Protein AF-G9WS66-F1 (afdb_monomer)

Mean predicted aligned error: 3.04 Å

Secondary structure (DSSP, 8-state):
-BSS--SSS-TTBEEEEETTTTEEEEEESSHHHHHHHHHHT--

pLDDT: mean 94.97, std 4.57, range [67.94, 98.0]

Structure (mmCIF, N/CA/C/O backbone):
data_AF-G9WS66-F1
#
_entry.id   AF-G9WS66-F1
#
loop_
_atom_site.group_PDB
_atom_site.id
_atom_site.type_symbol
_atom_site.label_atom_id
_atom_site.label_alt_id
_atom_site.label_comp_id
_atom_site.label_asym_id
_atom_site.label_entity_id
_atom_site.label_seq_id
_atom_site.pdbx_PDB_ins_code
_atom_site.Cartn_x
_atom_site.Cartn_y
_atom_site.Cartn_z
_atom_site.occupancy
_atom_site.B_iso_or_equiv
_atom_site.auth_seq_id
_atom_site.auth_comp_id
_atom_site.auth_asym_id
_atom_site.auth_atom_id
_atom_site.pdbx_PDB_model_num
ATOM 1 N N . MET A 1 1 ? 6.457 0.235 0.569 1.00 93.75 1 MET A N 1
ATOM 2 C CA . MET A 1 1 ? 6.108 1.589 0.099 1.00 93.75 1 MET A CA 1
ATOM 3 C C . MET A 1 1 ? 6.947 1.850 -1.121 1.00 93.75 1 MET A C 1
ATOM 5 O O . MET A 1 1 ? 8.151 1.622 -1.074 1.00 93.75 1 MET A O 1
ATOM 9 N N . ASP A 1 2 ? 6.281 2.207 -2.199 1.00 96.69 2 ASP A N 1
ATOM 10 C CA . ASP A 1 2 ? 6.871 2.340 -3.516 1.00 96.69 2 ASP A CA 1
ATOM 11 C C . ASP A 1 2 ? 7.163 3.816 -3.808 1.00 96.69 2 ASP A C 1
ATOM 13 O O . ASP A 1 2 ? 6.274 4.662 -3.729 1.00 96.69 2 ASP A O 1
ATOM 17 N N . PHE A 1 3 ? 8.431 4.118 -4.081 1.00 96.38 3 PHE A N 1
ATOM 18 C CA . PHE A 1 3 ? 8.928 5.467 -4.370 1.00 96.38 3 PHE A CA 1
ATOM 19 C C . PHE A 1 3 ? 9.396 5.625 -5.821 1.00 96.38 3 PHE A C 1
ATOM 21 O O . PHE A 1 3 ? 9.839 6.708 -6.192 1.00 96.38 3 PHE A O 1
ATOM 28 N N . ASP A 1 4 ? 9.312 4.569 -6.629 1.00 96.38 4 ASP A N 1
ATOM 29 C CA . ASP A 1 4 ? 9.622 4.606 -8.060 1.00 96.38 4 ASP A CA 1
ATOM 30 C C . ASP A 1 4 ? 8.521 3.862 -8.831 1.00 96.38 4 ASP A C 1
ATOM 32 O O . ASP A 1 4 ? 8.779 2.838 -9.471 1.00 96.38 4 ASP A O 1
ATOM 36 N N . PRO A 1 5 ? 7.262 4.328 -8.711 1.00 95.69 5 PRO A N 1
ATOM 37 C CA . PRO A 1 5 ? 6.155 3.709 -9.413 1.00 95.69 5 PRO A CA 1
ATOM 38 C C . PRO A 1 5 ? 6.328 3.861 -10.923 1.00 95.69 5 PRO A C 1
ATOM 40 O O . PRO A 1 5 ? 6.941 4.808 -11.428 1.00 95.69 5 PRO A O 1
ATOM 43 N N . ASP A 1 6 ? 5.699 2.959 -11.667 1.00 92.69 6 ASP A N 1
ATOM 44 C CA . ASP A 1 6 ? 5.530 3.155 -13.098 1.00 92.69 6 ASP A CA 1
ATOM 45 C C . ASP A 1 6 ? 4.547 4.306 -13.407 1.00 92.69 6 ASP A C 1
ATOM 47 O O . ASP A 1 6 ? 4.091 5.045 -12.534 1.00 92.69 6 ASP A O 1
ATOM 51 N N . LYS A 1 7 ? 4.210 4.484 -14.689 1.00 90.38 7 LYS A N 1
ATOM 52 C CA . LYS A 1 7 ? 3.318 5.570 -15.128 1.00 90.38 7 LYS A CA 1
ATOM 53 C C . LYS A 1 7 ? 1.891 5.464 -14.583 1.00 90.38 7 LYS A C 1
ATOM 55 O O . LYS A 1 7 ? 1.173 6.462 -14.641 1.00 90.38 7 LYS A O 1
ATOM 60 N N . GLU A 1 8 ? 1.463 4.280 -14.158 1.00 90.81 8 GLU A N 1
ATOM 61 C CA . GLU A 1 8 ? 0.113 4.032 -13.648 1.00 90.81 8 GLU A CA 1
ATOM 62 C C . GLU A 1 8 ? 0.065 4.122 -12.115 1.00 90.81 8 GLU A C 1
ATOM 64 O O . GLU A 1 8 ? -0.985 4.442 -11.555 1.00 90.81 8 GLU A O 1
ATOM 69 N N . GLY A 1 9 ? 1.198 3.899 -11.443 1.00 90.94 9 GLY A N 1
ATOM 70 C CA . GLY A 1 9 ? 1.334 4.013 -9.997 1.00 90.94 9 GLY A CA 1
ATOM 71 C C . GLY A 1 9 ? 1.487 5.445 -9.471 1.00 90.94 9 GLY A C 1
ATOM 72 O O . GLY A 1 9 ? 1.672 6.421 -10.202 1.00 90.94 9 GLY A O 1
ATOM 73 N N . LYS A 1 10 ? 1.412 5.570 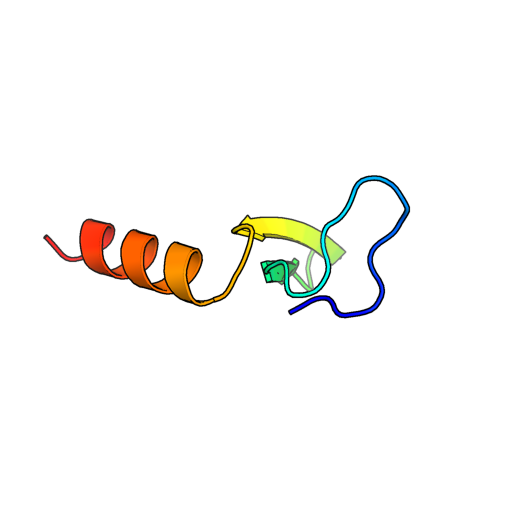-8.143 1.00 94.75 10 LYS A N 1
ATOM 74 C CA . LYS A 1 10 ? 1.561 6.840 -7.420 1.00 94.75 10 LYS A CA 1
ATOM 75 C C . LYS A 1 10 ? 2.713 6.768 -6.425 1.00 94.75 10 LYS A C 1
ATOM 77 O O . LYS A 1 10 ? 2.831 5.799 -5.684 1.00 94.75 10 LYS A O 1
ATOM 82 N N . GLU A 1 11 ? 3.535 7.815 -6.369 1.00 96.62 11 GLU A N 1
ATOM 83 C CA . GLU A 1 11 ? 4.653 7.871 -5.424 1.00 96.62 11 GLU A CA 1
ATOM 84 C C . GLU A 1 11 ? 4.131 7.791 -3.983 1.00 96.62 11 GLU A C 1
ATOM 86 O O . GLU A 1 11 ? 3.190 8.495 -3.602 1.00 96.62 11 GLU A O 1
ATOM 91 N N . GLY A 1 12 ? 4.733 6.911 -3.187 1.00 96.75 12 GLY A N 1
ATOM 92 C CA . GLY A 1 12 ? 4.335 6.646 -1.810 1.00 96.75 12 GLY A CA 1
ATOM 93 C C . GLY A 1 12 ? 3.205 5.625 -1.658 1.00 96.75 12 GLY A C 1
ATOM 94 O O . GLY A 1 12 ? 2.787 5.383 -0.523 1.00 96.75 12 GLY A O 1
ATOM 95 N N . GLN A 1 13 ? 2.731 5.001 -2.744 1.00 97.88 13 GLN A N 1
ATOM 96 C CA . GLN A 1 13 ? 1.755 3.912 -2.663 1.00 97.88 13 GLN A CA 1
ATOM 97 C C . GLN A 1 13 ? 2.290 2.728 -1.842 1.00 97.88 13 GLN A C 1
ATOM 99 O O . GLN A 1 13 ? 3.498 2.474 -1.735 1.00 97.88 13 GLN A O 1
ATOM 104 N N . ILE A 1 14 ? 1.378 1.987 -1.224 1.00 98.00 14 ILE A N 1
ATOM 105 C CA . ILE A 1 14 ? 1.694 0.806 -0.430 1.00 98.00 14 ILE A CA 1
ATOM 106 C C . ILE A 1 14 ? 1.476 -0.420 -1.304 1.00 98.00 14 ILE A C 1
ATOM 108 O O . ILE A 1 14 ? 0.359 -0.702 -1.723 1.00 98.00 14 ILE A O 1
ATOM 112 N N . LEU A 1 15 ? 2.557 -1.153 -1.551 1.00 96.62 15 LEU A N 1
ATOM 113 C CA . LEU A 1 15 ? 2.532 -2.470 -2.172 1.00 96.62 15 LEU A CA 1
ATOM 114 C C . LEU A 1 15 ? 2.933 -3.517 -1.128 1.00 96.62 15 LEU A C 1
ATOM 116 O O . LEU A 1 15 ? 3.849 -3.281 -0.330 1.00 96.62 15 LEU A O 1
ATOM 120 N N . CYS A 1 16 ? 2.266 -4.665 -1.151 1.00 95.56 16 CYS A N 1
ATOM 121 C CA . CYS A 1 16 ? 2.603 -5.845 -0.368 1.00 95.56 16 CYS A CA 1
ATOM 122 C C . CYS A 1 16 ? 3.350 -6.840 -1.249 1.00 95.56 16 CYS A C 1
ATOM 124 O O . CYS A 1 16 ? 2.874 -7.187 -2.325 1.00 95.56 16 CYS A O 1
ATOM 126 N N . TYR A 1 17 ? 4.497 -7.312 -0.771 1.00 95.31 17 TYR A N 1
ATOM 127 C CA . TYR A 1 17 ? 5.264 -8.359 -1.430 1.00 95.31 17 TYR A CA 1
ATOM 128 C C . TYR A 1 17 ? 5.081 -9.688 -0.698 1.00 95.31 17 TYR A C 1
ATOM 130 O O . TYR A 1 17 ? 5.274 -9.763 0.518 1.00 95.31 17 TYR A O 1
ATOM 138 N N . ILE A 1 18 ? 4.707 -10.725 -1.437 1.00 96.88 18 ILE A N 1
ATOM 139 C CA . ILE A 1 18 ? 4.511 -12.086 -0.950 1.00 96.88 18 ILE A CA 1
ATOM 140 C C . ILE A 1 18 ? 5.630 -12.938 -1.539 1.00 96.88 18 ILE A C 1
ATOM 142 O O . ILE A 1 18 ? 5.646 -13.176 -2.737 1.00 96.88 18 ILE A O 1
ATOM 146 N N . HIS A 1 19 ? 6.552 -13.413 -0.702 1.00 95.50 19 HIS A N 1
ATOM 147 C CA . HIS A 1 19 ? 7.717 -14.181 -1.161 1.00 95.50 19 HIS A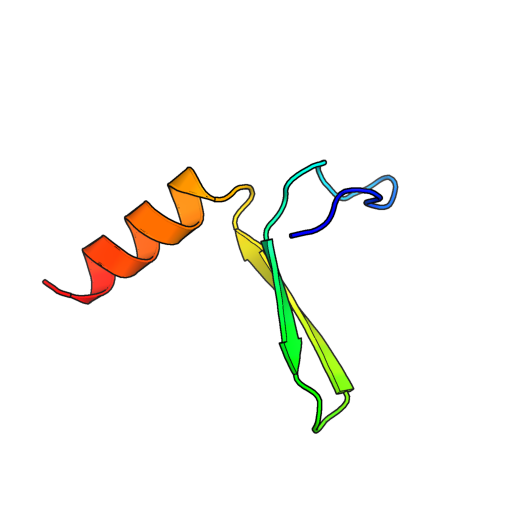 CA 1
ATOM 148 C C . HIS A 1 19 ? 7.358 -15.510 -1.837 1.00 95.50 19 HIS A C 1
ATOM 150 O O . HIS A 1 19 ? 8.017 -15.906 -2.787 1.00 95.50 19 HIS A O 1
ATOM 156 N N . ASP A 1 20 ? 6.294 -16.168 -1.381 1.00 94.88 20 ASP A N 1
ATOM 157 C CA . ASP A 1 20 ? 5.813 -17.443 -1.908 1.00 94.88 20 ASP A CA 1
ATOM 158 C C . ASP A 1 20 ? 4.285 -17.333 -2.034 1.00 94.88 20 ASP A C 1
ATOM 160 O O . ASP A 1 20 ? 3.595 -17.434 -1.012 1.00 94.88 20 ASP A O 1
ATOM 164 N N . PRO A 1 21 ? 3.735 -17.045 -3.231 1.00 94.19 21 PRO A N 1
ATOM 165 C CA . PRO A 1 21 ? 4.245 -17.428 -4.559 1.00 94.19 21 PRO A CA 1
ATOM 166 C C . PRO A 1 21 ? 4.965 -16.339 -5.402 1.00 94.19 21 PRO A C 1
ATOM 168 O O . PRO A 1 21 ? 4.838 -16.371 -6.622 1.00 94.19 21 PRO A O 1
ATOM 171 N N . ASP A 1 22 ? 5.740 -15.426 -4.812 1.00 95.88 22 ASP A N 1
ATOM 172 C CA . ASP A 1 22 ? 6.399 -14.291 -5.501 1.00 95.88 22 ASP A CA 1
ATOM 173 C C . ASP A 1 22 ? 5.391 -13.352 -6.194 1.00 95.88 22 ASP A C 1
ATOM 175 O O . ASP A 1 22 ? 5.234 -13.325 -7.416 1.00 95.88 22 ASP A O 1
ATOM 179 N N . GLU A 1 23 ? 4.652 -12.595 -5.383 1.00 97.00 23 GLU A N 1
ATOM 180 C CA . GLU A 1 23 ? 3.563 -11.724 -5.829 1.00 97.00 23 GLU A CA 1
ATOM 181 C C . GLU A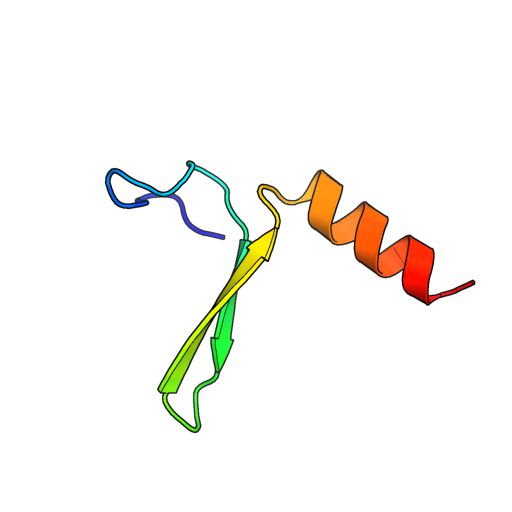 1 23 ? 3.686 -10.317 -5.235 1.00 97.00 23 GLU A C 1
ATOM 183 O O . GLU A 1 23 ? 4.061 -10.143 -4.075 1.00 97.00 23 GLU A O 1
ATOM 188 N N . VAL A 1 24 ? 3.340 -9.297 -6.025 1.00 94.38 24 VAL A N 1
ATOM 189 C CA . VAL A 1 24 ? 3.219 -7.906 -5.571 1.00 94.38 24 VAL A CA 1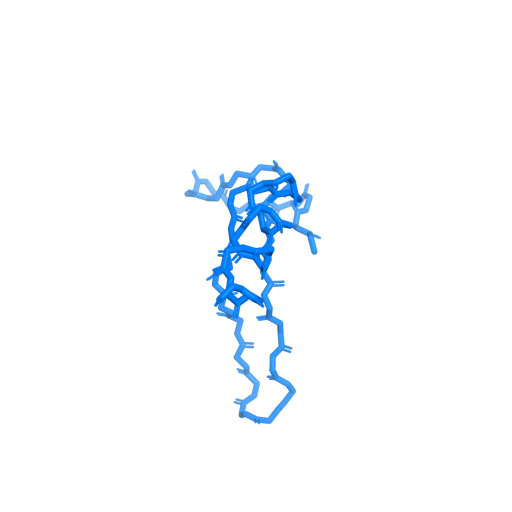
ATOM 190 C C . VAL A 1 24 ? 1.763 -7.473 -5.708 1.00 94.38 24 VAL A C 1
ATOM 192 O O . VAL A 1 24 ? 1.205 -7.517 -6.802 1.00 94.38 24 VAL A O 1
ATOM 195 N N . ILE A 1 25 ? 1.159 -7.026 -4.609 1.00 95.31 25 ILE A N 1
ATOM 196 C CA . ILE A 1 25 ? -0.248 -6.615 -4.543 1.00 95.31 25 ILE A CA 1
ATOM 197 C C . ILE A 1 25 ? -0.329 -5.147 -4.130 1.00 95.31 25 ILE A C 1
ATOM 199 O O . ILE A 1 25 ? 0.356 -4.719 -3.201 1.00 95.31 25 ILE A O 1
ATOM 203 N N . TYR A 1 26 ? -1.188 -4.37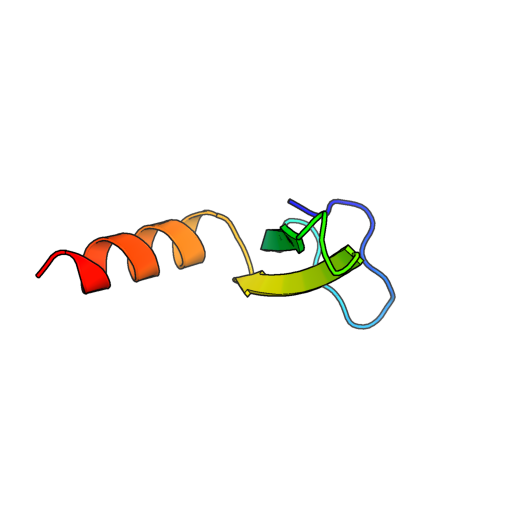4 -4.792 1.00 96.00 26 TYR A N 1
ATOM 204 C CA . TYR A 1 26 ? -1.529 -3.024 -4.348 1.00 96.00 26 TYR A CA 1
ATOM 205 C C . TYR A 1 26 ? -2.358 -3.074 -3.061 1.00 96.00 26 TYR A C 1
ATOM 207 O O . TYR A 1 26 ? -3.379 -3.757 -3.014 1.00 96.00 26 TYR A O 1
ATOM 215 N N . ALA A 1 27 ? -1.935 -2.331 -2.039 1.00 96.00 27 ALA A N 1
ATOM 216 C CA . ALA A 1 27 ? -2.630 -2.263 -0.759 1.00 96.00 27 ALA A CA 1
ATOM 217 C C . ALA A 1 27 ? -3.366 -0.932 -0.566 1.00 96.00 27 ALA A C 1
ATOM 219 O O . ALA A 1 27 ? -4.542 -0.950 -0.238 1.00 96.00 27 ALA A O 1
ATOM 220 N N . ALA A 1 28 ? -2.702 0.210 -0.777 1.00 97.50 28 ALA A N 1
ATOM 221 C CA . ALA A 1 28 ? -3.297 1.535 -0.561 1.00 97.50 28 ALA A CA 1
ATOM 222 C C . ALA A 1 28 ? -2.526 2.636 -1.305 1.00 97.50 28 ALA A C 1
ATOM 224 O O . ALA A 1 28 ? -1.353 2.456 -1.649 1.00 97.50 28 ALA A O 1
ATOM 225 N N . ALA A 1 29 ? -3.125 3.819 -1.484 1.00 96.31 29 ALA A N 1
ATOM 226 C CA . ALA A 1 29 ? -2.490 4.928 -2.202 1.00 96.31 29 ALA A CA 1
ATOM 227 C C . ALA A 1 29 ? -1.451 5.672 -1.347 1.00 96.31 29 ALA A C 1
ATOM 229 O O . ALA A 1 29 ? -0.723 6.524 -1.861 1.00 96.31 29 ALA A O 1
ATOM 230 N N . GLY A 1 30 ? -1.392 5.381 -0.045 1.00 97.31 30 GLY A N 1
ATOM 231 C CA . GLY A 1 30 ? -0.420 5.936 0.888 1.00 97.31 30 GLY A CA 1
ATOM 232 C C . GLY A 1 30 ? -0.571 5.376 2.300 1.00 97.31 30 GLY A C 1
ATOM 233 O O . GLY A 1 30 ? -1.508 4.642 2.606 1.00 97.31 30 GLY A O 1
ATOM 234 N N . LEU A 1 31 ? 0.363 5.741 3.182 1.00 97.12 31 LEU A N 1
ATOM 235 C CA . LEU A 1 31 ? 0.415 5.201 4.545 1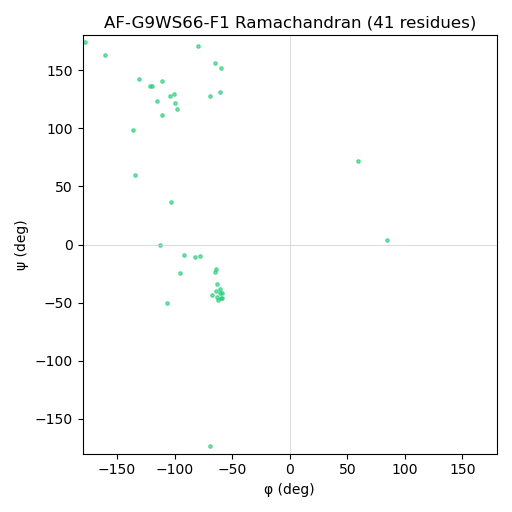.00 97.12 31 LEU A CA 1
ATOM 236 C C . LEU A 1 31 ? -0.808 5.569 5.392 1.00 97.12 31 LEU A C 1
ATOM 238 O O . LEU A 1 31 ? -1.278 4.730 6.150 1.00 97.12 31 LEU A O 1
ATOM 242 N N . SER A 1 32 ? -1.306 6.804 5.282 1.00 97.00 32 SER A N 1
ATOM 243 C CA . SER A 1 32 ? -2.455 7.248 6.080 1.00 97.00 32 SER A CA 1
ATOM 244 C C . SER A 1 32 ? -3.706 6.428 5.772 1.00 97.00 32 SER A C 1
ATOM 246 O O . SER A 1 32 ? -4.322 5.912 6.693 1.00 97.00 32 SER A O 1
ATOM 248 N N . GLU A 1 33 ? -4.017 6.236 4.486 1.00 97.56 33 GLU A N 1
ATOM 249 C CA . GLU A 1 33 ? -5.143 5.405 4.038 1.00 97.56 33 GLU A CA 1
ATOM 250 C C . GLU A 1 33 ? -4.996 3.961 4.527 1.00 97.56 33 GLU A C 1
ATOM 252 O O . GLU A 1 33 ? -5.919 3.419 5.121 1.00 97.56 33 GLU A O 1
ATOM 257 N N . PHE A 1 34 ? -3.803 3.374 4.382 1.00 96.94 34 PHE A N 1
ATOM 258 C CA . PHE A 1 34 ? -3.538 2.014 4.854 1.00 96.94 34 PHE A CA 1
ATOM 259 C C . PHE A 1 34 ? -3.762 1.849 6.367 1.00 96.94 34 PHE A C 1
ATOM 261 O O . PHE A 1 34 ? -4.320 0.850 6.816 1.00 96.94 34 PHE A O 1
ATOM 268 N N . VAL A 1 35 ? -3.327 2.824 7.174 1.00 97.06 35 VAL A N 1
ATOM 269 C CA . VAL A 1 35 ? -3.541 2.803 8.630 1.00 97.06 35 VAL A CA 1
ATOM 270 C C . VAL A 1 35 ? -5.022 2.967 8.967 1.00 97.06 35 VAL A C 1
ATOM 272 O O . VAL A 1 35 ? -5.520 2.238 9.822 1.00 97.06 35 VAL A O 1
ATOM 275 N N . ASP A 1 36 ? -5.725 3.879 8.295 1.00 97.38 36 ASP A N 1
ATOM 276 C CA . ASP A 1 36 ? -7.159 4.095 8.500 1.00 97.38 36 ASP A CA 1
ATOM 277 C C . ASP A 1 36 ? -7.968 2.825 8.187 1.00 97.38 36 ASP A C 1
ATOM 279 O O . ASP A 1 36 ? -8.864 2.465 8.951 1.00 97.38 36 ASP A O 1
ATOM 283 N N . GLU A 1 37 ? -7.625 2.108 7.114 1.00 95.75 37 GLU A N 1
ATOM 284 C CA . GLU A 1 37 ? -8.242 0.825 6.762 1.00 95.75 37 GLU A CA 1
ATOM 285 C C . GLU A 1 37 ? -7.985 -0.250 7.822 1.00 95.75 37 GLU A C 1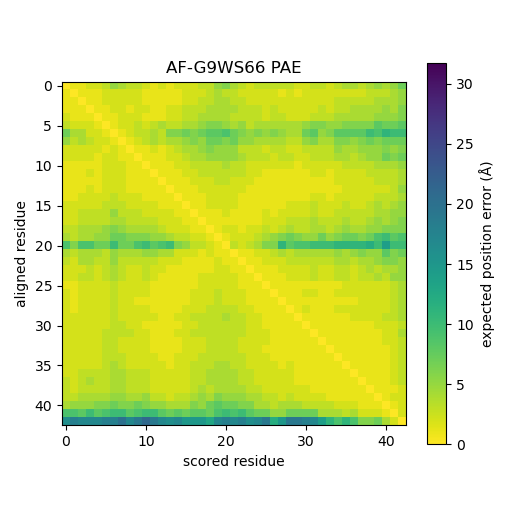
ATOM 287 O O . GLU A 1 37 ? -8.922 -0.928 8.242 1.00 95.75 37 GLU A O 1
ATOM 292 N N . ILE A 1 38 ? -6.749 -0.382 8.321 1.00 95.69 38 ILE A N 1
ATOM 293 C CA . ILE A 1 38 ? -6.438 -1.323 9.410 1.00 95.69 38 ILE A CA 1
ATOM 294 C C . ILE A 1 38 ? -7.276 -1.003 10.647 1.00 95.69 38 ILE A C 1
ATOM 296 O O . ILE A 1 38 ? -7.856 -1.910 11.241 1.00 95.69 38 ILE A O 1
ATOM 300 N N . LEU A 1 39 ? -7.359 0.270 11.036 1.00 96.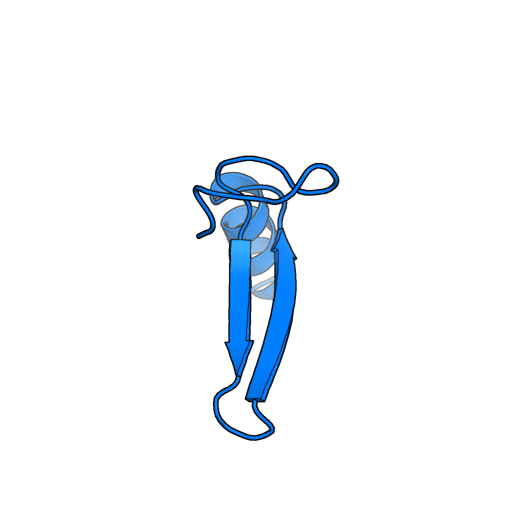88 39 LEU A N 1
ATOM 301 C CA . LEU A 1 39 ? -8.127 0.680 12.210 1.00 96.88 39 LEU A CA 1
ATOM 302 C C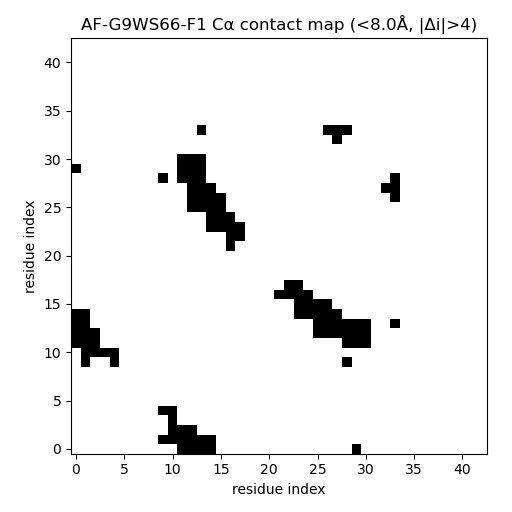 . LEU A 1 39 ? -9.613 0.323 12.073 1.00 96.88 39 LEU A C 1
ATOM 304 O O . LEU A 1 39 ? -10.192 -0.164 13.037 1.00 96.88 39 LEU A O 1
ATOM 308 N N . GLN A 1 40 ? -10.196 0.463 10.879 1.00 95.94 40 GLN A N 1
ATOM 309 C CA . GLN A 1 40 ? -11.583 0.058 10.608 1.00 95.94 40 GLN A CA 1
ATOM 310 C C . GLN A 1 40 ? -11.821 -1.454 10.735 1.00 95.94 40 GLN A C 1
ATOM 312 O O . GLN A 1 40 ? -12.953 -1.869 10.957 1.00 95.94 40 GLN A O 1
ATOM 317 N N . THR A 1 41 ? -10.787 -2.291 10.591 1.00 94.44 41 THR A N 1
ATOM 318 C CA . THR A 1 41 ? -10.922 -3.753 10.753 1.00 94.44 41 THR A CA 1
ATOM 319 C C . THR A 1 41 ? -10.869 -4.230 12.205 1.00 94.44 41 THR A C 1
ATOM 321 O O . THR A 1 41 ? -11.117 -5.408 12.462 1.00 94.44 41 THR A O 1
ATOM 324 N N . LEU A 1 42 ? -10.498 -3.352 13.143 1.00 91.69 42 LEU A N 1
ATOM 325 C CA . LEU A 1 42 ? -10.363 -3.679 14.566 1.00 91.69 42 LEU A CA 1
ATOM 326 C C . LEU A 1 42 ? -11.645 -3.418 15.378 1.00 91.69 42 LEU A C 1
ATOM 328 O O . LEU A 1 42 ? -11.688 -3.813 16.546 1.00 91.69 42 LEU A O 1
ATOM 332 N N . ASP A 1 43 ? -12.647 -2.778 14.770 1.00 67.94 43 ASP A N 1
ATOM 333 C CA . ASP A 1 43 ? -13.996 -2.557 15.316 1.00 67.94 43 ASP A CA 1
ATOM 334 C C . ASP A 1 43 ? -14.932 -3.756 15.055 1.00 67.94 43 ASP A C 1
ATOM 336 O O . ASP A 1 43 ? -15.781 -4.043 15.936 1.00 67.94 43 ASP A O 1
#

Solvent-accessible surface area (backbone atoms only — not comparable to full-atom values): 2681 Å² total; per-residue (Å²): 98,36,78,80,50,61,96,87,54,50,73,45,17,30,54,46,76,39,83,83,89,63,46,79,41,86,72,30,78,25,68,67,60,45,51,54,54,54,56,66,71,76,115

Radius of gyration: 11.69 Å; Cα contacts (8 Å, |Δi|>4): 53; chains: 1; bounding box: 24×25×30 Å

Sequence (43 aa):
MDFDPDKEGKEGQILCYIHDPDEVIYAAAGLSEFVDEILQTLD

Foldseek 3Di:
DDQDDDPVAAGAWDWDADPVVGDIHGQGNHDVVNVVVVVVVVD

Organism: NCBI:txid796944

Nearest PDB structures (foldseek):
  6dzp-assembly1_y  TM=3.374E-01  e=8.158E+00  Mycolicibacterium smegmatis MC2 155